Protein AF-A0A7V9P5Z1-F1 (afdb_monomer_lite)

Structure (mmCIF, N/CA/C/O backbone):
data_AF-A0A7V9P5Z1-F1
#
_entry.id   AF-A0A7V9P5Z1-F1
#
loop_
_atom_site.group_PDB
_atom_site.id
_atom_site.type_symbol
_atom_site.label_atom_id
_atom_site.label_alt_id
_atom_site.label_comp_id
_atom_site.label_asym_id
_atom_site.label_entity_id
_atom_site.label_seq_id
_atom_site.pdbx_PDB_ins_code
_atom_site.Cartn_x
_atom_site.Cartn_y
_atom_site.Cartn_z
_atom_site.occupancy
_atom_site.B_iso_or_equiv
_atom_site.auth_seq_id
_atom_site.auth_comp_id
_atom_site.auth_asym_id
_atom_site.auth_atom_id
_atom_site.pdbx_PDB_model_num
ATOM 1 N N . MET A 1 1 ? 26.986 39.411 -61.773 1.00 37.88 1 MET A N 1
ATOM 2 C CA . MET A 1 1 ? 27.594 38.197 -61.187 1.00 37.88 1 MET A CA 1
ATOM 3 C C . MET A 1 1 ? 26.803 37.810 -59.949 1.00 37.88 1 MET A C 1
ATOM 5 O O . MET A 1 1 ? 26.410 38.698 -59.205 1.00 37.88 1 MET A O 1
ATOM 9 N N . ALA A 1 2 ? 26.497 36.523 -59.813 1.00 35.91 2 ALA A N 1
ATOM 10 C CA . ALA A 1 2 ? 25.576 35.934 -58.844 1.00 35.91 2 ALA A CA 1
ATOM 11 C C . ALA A 1 2 ? 26.303 34.969 -57.884 1.00 35.91 2 ALA A C 1
ATOM 13 O O . ALA A 1 2 ? 27.360 34.455 -58.239 1.00 35.91 2 ALA A O 1
ATOM 14 N N . GLY A 1 3 ? 25.659 34.671 -56.743 1.00 31.36 3 GLY A N 1
ATOM 15 C CA . GLY A 1 3 ? 25.957 33.565 -55.808 1.00 31.36 3 GLY A CA 1
ATOM 16 C C . GLY A 1 3 ? 26.736 34.002 -54.555 1.00 31.36 3 GLY A C 1
ATOM 17 O O . GLY A 1 3 ? 27.699 34.738 -54.682 1.00 31.36 3 GLY A O 1
ATOM 18 N N . GLY A 1 4 ? 26.416 33.644 -53.304 1.00 30.56 4 GLY A N 1
ATOM 19 C CA . GLY A 1 4 ? 25.442 32.710 -52.726 1.00 30.56 4 GLY A CA 1
ATOM 20 C C . GLY A 1 4 ? 26.104 31.804 -51.663 1.00 30.56 4 GLY A C 1
ATOM 21 O O . GLY A 1 4 ? 27.106 31.178 -51.986 1.00 30.56 4 GLY A O 1
ATOM 22 N N . ARG A 1 5 ? 25.458 31.661 -50.479 1.00 34.19 5 ARG A N 1
ATOM 23 C CA . ARG A 1 5 ? 25.677 30.686 -49.356 1.00 34.19 5 ARG A CA 1
ATOM 24 C C . ARG A 1 5 ? 26.821 30.998 -48.365 1.00 34.19 5 ARG A C 1
ATOM 26 O O . ARG A 1 5 ? 27.819 31.567 -48.765 1.00 34.19 5 ARG A O 1
ATOM 33 N N . SER A 1 6 ? 26.814 30.613 -47.080 1.00 31.84 6 SER A N 1
ATOM 34 C CA . SER A 1 6 ? 25.836 30.033 -46.128 1.00 31.84 6 SER A CA 1
ATOM 35 C C . SER A 1 6 ? 26.524 29.892 -44.754 1.00 31.84 6 SER A C 1
ATOM 37 O O . SER A 1 6 ? 27.667 29.460 -44.746 1.00 31.84 6 SER A O 1
ATOM 39 N N . GLY A 1 7 ? 25.779 30.096 -43.650 1.00 29.33 7 GLY A N 1
ATOM 40 C CA . GLY A 1 7 ? 25.924 29.421 -42.334 1.00 29.33 7 GLY A CA 1
ATOM 41 C C . GLY A 1 7 ? 27.205 29.697 -41.524 1.00 29.33 7 GLY A C 1
ATOM 42 O O . GLY A 1 7 ? 28.228 30.065 -42.066 1.00 29.33 7 GLY A O 1
ATOM 43 N N . ASP A 1 8 ? 27.264 29.547 -40.207 1.00 32.38 8 ASP A N 1
ATOM 44 C CA . ASP A 1 8 ? 26.350 28.938 -39.250 1.00 32.38 8 ASP A CA 1
ATOM 45 C C . ASP A 1 8 ? 26.660 29.506 -37.850 1.00 32.38 8 ASP A C 1
ATOM 47 O O . ASP A 1 8 ? 27.803 29.829 -37.520 1.00 32.38 8 ASP A O 1
ATOM 51 N N . ALA A 1 9 ? 25.616 29.659 -37.042 1.00 34.47 9 ALA A N 1
ATOM 52 C CA . ALA A 1 9 ? 25.661 30.196 -35.695 1.00 34.47 9 ALA A CA 1
ATOM 53 C C . ALA A 1 9 ? 25.971 29.069 -34.700 1.00 34.47 9 ALA A C 1
ATOM 55 O O . ALA A 1 9 ? 25.136 28.202 -34.444 1.00 34.47 9 ALA A O 1
ATOM 56 N N . GLY A 1 10 ? 27.145 29.118 -34.069 1.00 30.31 10 GLY A N 1
ATOM 57 C CA . GLY A 1 10 ? 27.497 28.234 -32.959 1.00 30.31 10 GLY A CA 1
ATOM 58 C C . GLY A 1 10 ? 26.650 28.520 -31.717 1.00 30.31 10 GLY A C 1
ATOM 59 O O . GLY A 1 10 ? 27.021 29.333 -30.873 1.00 30.31 10 GLY A O 1
ATOM 60 N N . ARG A 1 11 ? 25.494 27.855 -31.601 1.00 35.84 11 ARG A N 1
ATOM 61 C CA . ARG A 1 11 ? 24.672 27.825 -30.384 1.00 35.84 11 ARG A CA 1
ATOM 62 C C . ARG A 1 11 ? 25.374 27.018 -29.294 1.00 35.84 11 ARG A C 1
ATOM 64 O O . ARG A 1 11 ? 25.619 25.824 -29.443 1.00 35.84 11 ARG A O 1
ATOM 71 N N . SER A 1 12 ? 25.594 27.663 -28.155 1.00 38.56 12 SER A N 1
ATOM 72 C CA . SER A 1 12 ? 25.994 27.052 -26.890 1.00 38.56 12 SER A CA 1
ATOM 73 C C . SER A 1 12 ? 24.951 26.016 -26.450 1.00 38.56 12 SER A C 1
ATOM 75 O O . SER A 1 12 ? 23.856 26.361 -26.000 1.00 38.56 12 SER A O 1
ATOM 77 N N . GLY A 1 13 ? 25.277 24.731 -26.595 1.00 29.78 13 GLY A N 1
ATOM 78 C CA . GLY A 1 13 ? 24.458 23.610 -26.137 1.00 29.78 13 GLY A CA 1
ATOM 79 C C . GLY A 1 13 ? 24.451 23.501 -24.613 1.00 29.78 13 GLY A C 1
ATOM 80 O O . GLY A 1 13 ? 25.183 22.705 -24.032 1.00 29.78 13 GLY A O 1
ATOM 81 N N . GLY A 1 14 ? 23.618 24.302 -23.947 1.00 35.69 14 GLY A N 1
ATOM 82 C CA . GLY A 1 14 ? 23.309 24.124 -22.533 1.00 35.69 14 GLY A CA 1
ATOM 83 C C . GLY A 1 14 ? 22.523 22.829 -22.327 1.00 35.69 14 GLY A C 1
ATOM 84 O O . GLY A 1 14 ? 21.364 22.731 -22.729 1.00 35.69 14 GLY A O 1
ATOM 85 N N . ILE A 1 15 ? 23.139 21.831 -21.688 1.00 42.84 15 ILE A N 1
ATOM 86 C CA . ILE A 1 15 ? 22.451 20.609 -21.257 1.00 42.84 15 ILE A CA 1
ATOM 87 C C . ILE A 1 15 ? 21.380 21.007 -20.237 1.00 42.84 15 ILE A C 1
ATOM 89 O O . ILE A 1 15 ? 21.654 21.271 -19.064 1.00 42.84 15 ILE A O 1
ATOM 93 N N . ARG A 1 16 ? 20.130 21.051 -20.692 1.00 33.97 16 ARG A N 1
ATOM 94 C CA . ARG A 1 16 ? 18.956 21.217 -19.842 1.00 33.97 16 ARG A CA 1
ATOM 95 C C . ARG A 1 16 ? 18.840 19.953 -18.988 1.00 33.97 16 ARG A C 1
ATOM 97 O O . ARG A 1 16 ? 18.571 18.881 -19.515 1.00 33.97 16 ARG A O 1
ATOM 104 N N . ARG A 1 17 ? 19.065 20.055 -17.676 1.00 35.72 17 ARG A N 1
ATOM 105 C CA . ARG A 1 17 ? 18.760 18.978 -16.722 1.00 35.72 17 ARG A CA 1
ATOM 106 C C . ARG A 1 17 ? 17.329 19.155 -16.202 1.00 35.72 17 ARG A C 1
ATOM 108 O O . ARG A 1 17 ? 17.143 19.966 -15.296 1.00 35.72 17 ARG A O 1
ATOM 115 N N . PRO A 1 18 ? 16.312 18.419 -16.686 1.00 36.12 18 PRO A N 1
ATOM 116 C CA . PRO A 1 18 ? 15.043 18.338 -15.988 1.00 36.12 18 PRO A CA 1
ATOM 117 C C . PRO A 1 18 ? 15.176 17.243 -14.927 1.00 36.12 18 PRO A C 1
ATOM 119 O O . PRO A 1 18 ? 14.666 16.141 -15.084 1.00 36.12 18 PRO A O 1
ATOM 122 N N . CYS A 1 19 ? 15.913 17.515 -13.853 1.00 27.62 19 CYS A N 1
ATOM 123 C CA . CYS A 1 19 ? 15.779 16.706 -12.649 1.00 27.62 19 CYS A CA 1
ATOM 124 C C . CYS A 1 19 ? 15.299 17.638 -11.538 1.00 27.62 19 CYS A C 1
ATOM 126 O O . CYS A 1 19 ? 16.046 18.545 -11.155 1.00 27.62 19 CYS A O 1
ATOM 128 N N . PRO A 1 20 ? 14.051 17.490 -11.058 1.00 36.56 20 PRO A N 1
ATOM 129 C CA . PRO A 1 20 ? 13.574 18.255 -9.920 1.00 36.56 20 PRO A CA 1
ATOM 130 C C . PRO A 1 20 ? 14.549 18.065 -8.757 1.00 36.56 20 PRO A C 1
ATOM 132 O O . PRO A 1 20 ? 14.904 16.934 -8.419 1.00 36.56 20 PRO A O 1
ATOM 135 N N . ARG A 1 21 ? 14.988 19.167 -8.138 1.00 41.06 21 ARG A N 1
ATOM 136 C CA . ARG A 1 21 ? 15.727 19.107 -6.870 1.00 41.06 21 ARG A CA 1
ATOM 137 C C . ARG A 1 21 ? 14.921 18.234 -5.897 1.00 41.06 21 ARG A C 1
ATOM 139 O O . ARG A 1 21 ? 13.738 18.524 -5.696 1.00 41.06 21 AR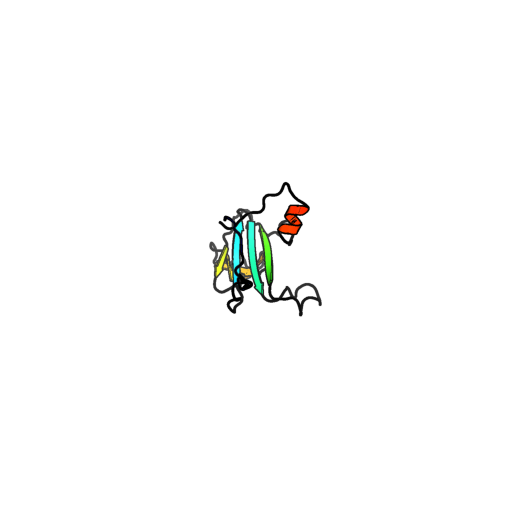G A O 1
ATOM 146 N N . PRO A 1 22 ? 15.504 17.190 -5.280 1.00 42.84 22 PRO A N 1
ATOM 147 C CA . PRO A 1 22 ? 14.783 16.406 -4.295 1.00 42.84 22 PRO A CA 1
ATOM 148 C C . PRO A 1 22 ? 14.563 17.298 -3.076 1.00 42.84 22 PRO A C 1
ATOM 150 O O . PRO A 1 22 ? 15.485 17.576 -2.313 1.00 42.84 22 PRO A O 1
ATOM 153 N N . ALA A 1 23 ? 13.340 17.792 -2.920 1.00 51.00 23 ALA A N 1
ATOM 154 C CA . ALA A 1 23 ? 12.952 18.521 -1.729 1.00 51.00 23 ALA A CA 1
ATOM 155 C C . ALA A 1 23 ? 13.097 17.586 -0.518 1.00 51.00 23 ALA A C 1
ATOM 157 O O . ALA A 1 23 ? 12.526 16.491 -0.487 1.00 51.00 23 ALA A O 1
ATOM 158 N N . ALA A 1 24 ? 13.935 18.010 0.428 1.00 48.50 24 ALA A N 1
ATOM 159 C CA . ALA A 1 24 ? 14.352 17.236 1.584 1.00 48.50 24 ALA A CA 1
ATOM 160 C C . ALA A 1 24 ? 13.139 16.783 2.412 1.00 48.50 24 ALA A C 1
ATOM 162 O O . ALA A 1 24 ? 12.303 17.594 2.796 1.00 48.50 24 ALA A O 1
ATOM 163 N N . GLY A 1 25 ? 13.038 15.475 2.659 1.00 59.31 25 GLY A N 1
ATOM 164 C CA . GLY A 1 25 ? 12.008 14.873 3.507 1.00 59.31 25 GLY A CA 1
ATOM 165 C C . GLY A 1 25 ? 11.590 13.477 3.045 1.00 59.31 25 GLY A C 1
ATOM 166 O O . GLY A 1 25 ? 11.651 13.158 1.855 1.00 59.31 25 GLY A O 1
ATOM 167 N N . ARG A 1 26 ? 11.168 12.631 3.994 1.00 56.88 26 ARG A N 1
ATOM 168 C CA . ARG A 1 26 ? 10.500 11.353 3.710 1.00 56.88 26 ARG A CA 1
ATOM 169 C C . ARG A 1 26 ? 9.155 11.657 3.047 1.00 56.88 26 ARG A C 1
ATOM 171 O O . ARG A 1 26 ? 8.352 12.395 3.610 1.00 56.88 26 ARG A O 1
ATOM 178 N N . ARG A 1 27 ? 8.926 11.121 1.846 1.00 66.19 27 ARG A N 1
ATOM 179 C CA . ARG A 1 27 ? 7.676 11.315 1.096 1.00 66.19 27 ARG A CA 1
ATOM 180 C C . ARG A 1 27 ? 6.992 9.973 0.945 1.00 66.19 27 ARG A C 1
ATOM 182 O O . ARG A 1 27 ? 7.470 9.126 0.194 1.00 66.19 27 ARG A O 1
ATOM 189 N N . ASP A 1 28 ? 5.896 9.793 1.664 1.00 68.94 28 ASP A N 1
ATOM 190 C CA . ASP A 1 28 ? 5.016 8.650 1.474 1.00 68.94 28 ASP A CA 1
ATOM 191 C C . ASP A 1 28 ? 3.804 9.080 0.637 1.00 68.94 28 ASP A C 1
ATOM 193 O O . ASP A 1 28 ? 3.348 10.221 0.733 1.00 68.94 28 ASP A O 1
ATOM 197 N N . ARG A 1 29 ? 3.294 8.189 -0.213 1.00 76.56 29 ARG A N 1
ATOM 198 C CA . ARG A 1 29 ? 2.076 8.421 -1.001 1.00 76.56 29 ARG A CA 1
ATOM 199 C C . ARG A 1 29 ? 1.309 7.116 -1.148 1.00 76.56 29 ARG A C 1
ATOM 201 O O . ARG A 1 29 ? 1.900 6.094 -1.476 1.00 76.56 29 ARG A O 1
ATOM 208 N N . ALA A 1 30 ? -0.001 7.152 -0.941 1.00 67.44 30 ALA A N 1
ATOM 209 C CA . ALA A 1 30 ? -0.895 6.077 -1.352 1.00 67.44 30 ALA A CA 1
ATOM 210 C C . ALA A 1 30 ? -1.464 6.388 -2.747 1.00 67.44 30 ALA A C 1
ATOM 212 O O . ALA A 1 30 ? -2.028 7.466 -2.948 1.00 67.44 30 ALA A O 1
ATOM 213 N N . ALA A 1 31 ? -1.330 5.462 -3.698 1.00 77.69 31 ALA A N 1
ATOM 214 C CA . ALA A 1 31 ? -2.054 5.500 -4.969 1.00 77.69 31 ALA A CA 1
ATOM 215 C C . ALA A 1 31 ? -3.174 4.458 -4.945 1.00 77.69 31 ALA A C 1
ATOM 217 O O . ALA A 1 31 ? -2.990 3.339 -4.461 1.00 77.69 31 ALA A O 1
ATOM 218 N N . ARG A 1 32 ? -4.350 4.832 -5.445 1.00 74.62 32 ARG A N 1
ATOM 219 C CA . ARG A 1 32 ? -5.528 3.962 -5.468 1.00 74.62 32 ARG A CA 1
ATOM 220 C C . ARG A 1 32 ? -5.667 3.354 -6.856 1.00 74.62 32 ARG A C 1
ATOM 222 O O . ARG A 1 32 ? -5.740 4.093 -7.830 1.00 74.62 32 ARG A O 1
ATOM 229 N N . LEU A 1 33 ? -5.743 2.029 -6.918 1.00 72.50 33 LEU A N 1
ATOM 230 C CA . LEU A 1 33 ? -5.971 1.258 -8.142 1.00 72.50 33 LEU A CA 1
ATOM 231 C C . LEU A 1 33 ? -7.065 0.223 -7.857 1.00 72.50 33 LEU A C 1
ATOM 233 O O . LEU A 1 33 ? -6.747 -0.951 -7.722 1.00 72.50 33 LEU A O 1
ATOM 237 N N . PRO A 1 34 ? -8.332 0.628 -7.649 1.00 71.06 34 PRO A N 1
ATOM 238 C CA . PRO A 1 34 ? -9.354 -0.236 -7.057 1.00 71.06 34 PRO A CA 1
ATOM 239 C C . PRO A 1 34 ? -9.442 -1.612 -7.751 1.00 71.06 34 PRO A C 1
ATOM 241 O O . PRO A 1 34 ? -9.591 -1.642 -8.967 1.00 71.06 34 PRO A O 1
ATOM 244 N N . PRO A 1 35 ? -9.410 -2.747 -7.017 1.00 84.06 35 PRO A N 1
ATOM 245 C CA . PRO A 1 35 ? -9.423 -2.916 -5.556 1.00 84.06 35 PRO A CA 1
ATOM 246 C C . PRO A 1 35 ? -8.046 -2.943 -4.867 1.00 84.06 35 PRO A C 1
ATOM 248 O O . PRO A 1 35 ? -7.943 -3.416 -3.741 1.00 84.06 35 PRO A O 1
ATOM 251 N N . LEU A 1 36 ? -7.001 -2.441 -5.509 1.00 90.38 36 LEU A N 1
ATOM 252 C CA . LEU A 1 36 ? -5.634 -2.385 -5.003 1.00 90.38 36 LEU A CA 1
ATOM 253 C C . LEU A 1 36 ? -5.283 -1.020 -4.398 1.00 90.38 36 LEU A C 1
ATOM 255 O O . LEU A 1 36 ? -5.859 0.025 -4.732 1.00 90.38 36 LEU A O 1
ATOM 259 N N . VAL A 1 37 ? -4.274 -1.034 -3.533 1.00 92.25 37 VAL A N 1
ATOM 260 C CA . VAL A 1 37 ? -3.599 0.158 -3.023 1.00 92.25 37 VAL A CA 1
ATOM 261 C C . VAL A 1 37 ? -2.090 0.004 -3.178 1.00 92.25 37 VAL A C 1
ATOM 263 O O . VAL A 1 37 ? -1.519 -1.013 -2.793 1.00 92.25 37 VAL A O 1
ATOM 266 N N . GLY A 1 38 ? -1.446 1.019 -3.750 1.00 91.25 38 GLY A N 1
ATOM 267 C CA . GLY A 1 38 ? 0.006 1.126 -3.824 1.00 91.25 38 GLY A CA 1
ATOM 268 C C . GLY A 1 38 ? 0.531 2.063 -2.742 1.00 91.25 38 GLY A C 1
ATOM 269 O O . GLY A 1 38 ? 0.093 3.211 -2.659 1.00 91.25 38 GLY A O 1
ATOM 270 N N . PHE A 1 39 ? 1.472 1.601 -1.929 1.00 90.19 39 PHE A N 1
ATOM 271 C CA . PHE A 1 39 ? 2.217 2.406 -0.970 1.00 90.19 39 PHE A CA 1
ATOM 272 C C . PHE A 1 39 ? 3.575 2.756 -1.555 1.00 90.19 39 PHE A C 1
ATOM 274 O O . PHE A 1 39 ? 4.391 1.883 -1.828 1.00 90.19 39 PHE A O 1
ATOM 281 N N . PHE A 1 40 ? 3.819 4.048 -1.733 1.00 87.38 40 PHE A N 1
ATOM 282 C CA . PHE A 1 40 ? 5.063 4.589 -2.256 1.00 87.38 40 PHE A CA 1
ATOM 283 C C . PHE A 1 40 ? 5.810 5.274 -1.128 1.00 87.38 40 PHE A C 1
ATOM 285 O O . PHE A 1 40 ? 5.216 6.053 -0.383 1.00 87.38 40 PHE A O 1
ATOM 292 N N . ARG A 1 41 ? 7.110 5.010 -1.021 1.00 82.69 41 ARG A N 1
ATOM 293 C CA . ARG A 1 41 ? 8.005 5.640 -0.051 1.00 82.69 41 ARG A CA 1
ATOM 294 C C . ARG A 1 41 ? 9.271 6.100 -0.753 1.00 82.69 41 ARG A C 1
ATOM 296 O O . ARG A 1 41 ? 9.973 5.289 -1.348 1.00 82.69 41 ARG A O 1
ATOM 303 N N . PHE A 1 42 ? 9.585 7.383 -0.643 1.00 77.31 42 PHE A N 1
ATOM 304 C CA . PHE A 1 42 ? 10.872 7.934 -1.058 1.00 77.31 42 PHE A CA 1
ATOM 305 C C . PHE A 1 42 ? 11.849 7.946 0.125 1.00 77.31 42 PHE A C 1
ATOM 307 O O . PHE A 1 42 ? 11.544 8.527 1.172 1.00 77.31 42 PHE A O 1
ATOM 314 N N . GLY A 1 43 ? 13.019 7.314 -0.021 1.00 70.50 43 GLY A N 1
ATOM 315 C CA . GLY A 1 43 ? 14.002 7.210 1.065 1.00 70.50 43 GLY A CA 1
ATOM 316 C C . GLY A 1 43 ? 15.192 6.291 0.765 1.00 70.50 43 GLY A C 1
ATOM 317 O O . GLY A 1 43 ? 15.462 5.972 -0.391 1.00 70.50 43 GLY A O 1
ATOM 318 N N . LYS A 1 44 ? 15.932 5.890 1.810 1.00 51.47 44 LYS A N 1
ATOM 319 C CA . LYS A 1 44 ? 16.999 4.874 1.718 1.00 51.47 44 LYS A CA 1
ATOM 320 C C . LYS A 1 44 ? 16.353 3.506 1.448 1.00 51.47 44 LYS A C 1
ATOM 322 O O . LYS A 1 44 ? 15.326 3.194 2.052 1.00 51.47 44 LYS A O 1
ATOM 327 N N . ALA A 1 45 ? 16.920 2.738 0.518 1.00 46.88 45 ALA A N 1
ATOM 328 C CA . ALA A 1 45 ? 16.430 1.411 0.149 1.00 46.88 45 ALA A CA 1
ATOM 329 C C . ALA A 1 45 ? 16.341 0.473 1.373 1.00 46.88 45 ALA A C 1
ATOM 331 O O . ALA A 1 45 ? 17.067 0.637 2.350 1.00 46.88 45 ALA A O 1
ATOM 332 N N . GLN A 1 46 ? 15.387 -0.457 1.320 1.00 48.38 46 GLN A N 1
ATOM 333 C CA . GLN A 1 46 ? 14.882 -1.289 2.421 1.00 48.38 46 GLN A CA 1
ATOM 334 C C . GLN A 1 46 ? 15.988 -1.986 3.240 1.00 48.38 46 GLN A C 1
ATOM 336 O O . GLN A 1 46 ? 16.860 -2.630 2.669 1.00 48.38 46 GLN A O 1
ATOM 341 N N . ALA A 1 47 ? 15.888 -1.938 4.573 1.00 37.16 47 ALA A N 1
ATOM 342 C CA . ALA A 1 47 ? 16.771 -2.640 5.514 1.00 37.16 47 ALA A CA 1
ATOM 343 C C . ALA A 1 47 ? 16.259 -4.046 5.908 1.00 37.16 47 ALA A C 1
ATOM 345 O O . ALA A 1 47 ? 16.599 -4.547 6.971 1.00 37.16 47 ALA A O 1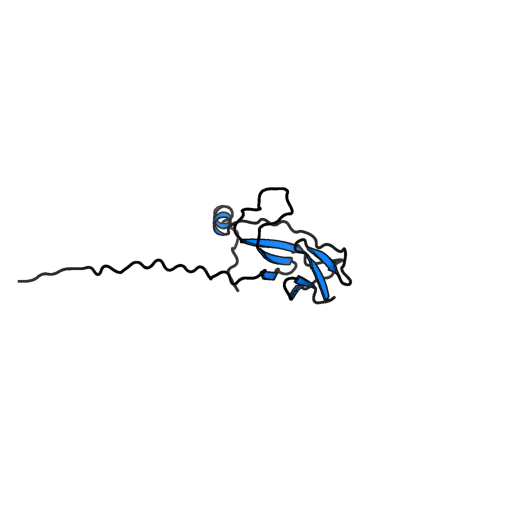
ATOM 346 N N . GLU A 1 48 ? 15.406 -4.680 5.092 1.00 44.69 48 GLU A N 1
ATOM 347 C CA . GLU A 1 48 ? 14.641 -5.878 5.514 1.00 44.69 48 GLU A CA 1
ATOM 348 C C . GLU A 1 48 ? 14.991 -7.155 4.738 1.00 44.69 48 GLU A C 1
ATOM 350 O O . GLU A 1 48 ? 14.407 -8.212 4.958 1.00 44.69 48 GLU A O 1
ATOM 355 N N . ARG A 1 49 ? 16.000 -7.088 3.867 1.00 38.22 49 ARG A N 1
ATOM 356 C CA . ARG A 1 49 ? 16.804 -8.249 3.475 1.00 38.22 49 ARG A CA 1
ATOM 357 C C . ARG A 1 49 ? 18.237 -7.919 3.860 1.00 38.22 49 ARG A C 1
ATOM 359 O O . ARG A 1 49 ? 18.718 -6.851 3.491 1.00 38.22 49 ARG A O 1
ATOM 366 N N . GLY A 1 50 ? 18.838 -8.789 4.669 1.00 37.97 50 GLY A N 1
ATOM 367 C CA . GLY A 1 50 ? 20.161 -8.603 5.255 1.00 37.97 50 GLY A CA 1
ATOM 368 C C . GLY A 1 50 ? 21.174 -8.046 4.258 1.00 37.97 50 GLY A C 1
ATOM 369 O O . GLY A 1 50 ? 21.252 -8.501 3.121 1.00 37.97 50 GLY A O 1
ATOM 370 N N . GLU A 1 51 ? 21.878 -7.013 4.720 1.00 36.06 51 GLU A N 1
ATOM 371 C CA . GLU A 1 51 ? 23.202 -6.587 4.268 1.00 36.06 51 GLU A CA 1
ATOM 372 C C . GLU A 1 51 ? 23.455 -6.581 2.753 1.00 36.06 51 GLU A C 1
ATOM 374 O O . GLU A 1 51 ? 24.195 -7.415 2.257 1.00 36.06 51 GLU A O 1
ATOM 379 N N . LEU A 1 52 ? 22.919 -5.599 2.009 1.00 40.03 52 LEU A N 1
ATOM 380 C CA . LEU A 1 52 ? 23.590 -5.109 0.778 1.00 40.03 52 LEU A CA 1
ATOM 381 C C . LEU A 1 52 ? 23.083 -3.771 0.201 1.00 40.03 52 LEU A C 1
ATOM 383 O O . LEU A 1 52 ? 23.411 -3.425 -0.929 1.00 40.03 52 LEU A O 1
ATOM 387 N N . LEU A 1 53 ? 22.305 -2.971 0.941 1.00 42.28 53 LEU A N 1
ATOM 388 C CA . LEU A 1 53 ? 21.695 -1.741 0.394 1.00 42.28 53 LEU A CA 1
ATOM 389 C C . LEU A 1 53 ? 22.040 -0.448 1.147 1.00 42.28 53 LEU A C 1
ATOM 391 O O . LEU A 1 53 ? 21.473 0.606 0.851 1.00 42.28 53 LEU A O 1
ATOM 395 N N . ALA A 1 54 ? 23.000 -0.470 2.077 1.00 45.69 54 ALA A N 1
ATOM 396 C CA . ALA A 1 54 ? 23.404 0.735 2.812 1.00 45.69 54 ALA A CA 1
ATOM 397 C C . ALA A 1 54 ? 23.906 1.874 1.887 1.00 45.69 54 ALA A C 1
ATOM 399 O O . ALA A 1 54 ? 23.749 3.055 2.230 1.00 45.69 54 ALA A O 1
ATOM 400 N N . SER A 1 55 ? 24.424 1.529 0.700 1.00 50.94 55 SER A N 1
ATOM 401 C CA . SER A 1 55 ? 24.948 2.444 -0.326 1.00 50.94 55 SER A CA 1
ATOM 402 C C . SER A 1 55 ? 23.969 2.780 -1.460 1.00 50.94 55 SER A C 1
ATOM 404 O O . SER A 1 55 ? 24.311 3.585 -2.326 1.00 50.94 55 SER A O 1
ATOM 406 N N . ALA A 1 56 ? 22.757 2.211 -1.478 1.00 46.59 56 ALA A N 1
ATOM 407 C CA . ALA A 1 56 ? 21.826 2.463 -2.572 1.00 46.59 56 ALA A CA 1
ATOM 408 C C . ALA A 1 56 ? 21.401 3.945 -2.604 1.00 46.59 56 ALA A C 1
ATOM 410 O O . ALA A 1 56 ? 21.044 4.506 -1.555 1.00 46.59 56 ALA A O 1
ATOM 411 N N . PRO A 1 57 ? 21.423 4.598 -3.783 1.00 55.41 57 PRO A N 1
ATOM 412 C CA . PRO A 1 57 ? 20.963 5.971 -3.914 1.00 55.41 57 PRO A CA 1
ATOM 413 C C . PRO A 1 57 ? 19.509 6.089 -3.446 1.00 55.41 57 PRO A C 1
ATOM 415 O O . PRO A 1 57 ? 18.721 5.147 -3.544 1.00 55.41 57 PRO A O 1
ATOM 418 N N . LYS A 1 58 ? 19.148 7.263 -2.914 1.00 65.12 58 LYS A N 1
ATOM 419 C CA . LYS A 1 58 ? 17.761 7.546 -2.522 1.00 65.12 58 LYS A CA 1
ATOM 420 C C . LYS A 1 58 ? 16.851 7.289 -3.721 1.00 65.12 58 LYS A C 1
ATOM 422 O O . LYS A 1 58 ? 17.088 7.829 -4.800 1.00 65.12 58 LYS A O 1
ATOM 427 N N . GLY A 1 59 ? 15.812 6.494 -3.512 1.00 69.44 59 GLY A N 1
ATOM 428 C CA . GLY A 1 59 ? 14.907 6.072 -4.570 1.00 69.44 59 GLY A CA 1
ATOM 429 C C . GLY A 1 59 ? 13.482 5.916 -4.066 1.00 69.44 59 GLY A C 1
ATOM 430 O O . GLY A 1 59 ? 13.205 6.005 -2.866 1.00 69.44 59 GLY A O 1
ATOM 431 N N . TRP A 1 60 ? 12.571 5.694 -5.006 1.00 78.56 60 TRP A N 1
ATOM 432 C CA . TRP A 1 60 ? 11.207 5.292 -4.698 1.00 78.56 60 TRP A CA 1
ATOM 433 C C . TRP A 1 60 ? 11.162 3.785 -4.467 1.00 78.56 60 TRP A C 1
ATOM 435 O O . TRP A 1 60 ? 11.672 3.007 -5.266 1.00 78.56 60 TRP A O 1
ATOM 445 N N . SER A 1 61 ? 10.541 3.375 -3.368 1.00 82.44 61 SER A N 1
ATOM 446 C CA . SER A 1 61 ? 10.069 2.009 -3.155 1.00 82.44 61 SER A CA 1
ATOM 447 C C . SER A 1 61 ? 8.553 1.994 -3.292 1.00 82.44 61 SER A C 1
ATOM 449 O O . SER A 1 61 ? 7.898 2.933 -2.833 1.00 82.44 61 SER A O 1
ATOM 451 N N . ALA A 1 62 ? 8.003 0.928 -3.867 1.00 87.12 62 ALA A N 1
ATOM 452 C CA . ALA A 1 62 ? 6.566 0.707 -3.947 1.00 87.12 62 ALA A CA 1
ATOM 453 C C . ALA A 1 62 ? 6.209 -0.697 -3.442 1.00 87.12 62 ALA A C 1
ATOM 455 O O . ALA A 1 62 ? 6.942 -1.647 -3.706 1.00 87.12 62 ALA A O 1
ATOM 456 N N . THR A 1 63 ? 5.092 -0.817 -2.728 1.00 89.81 63 THR A N 1
ATOM 457 C CA . THR A 1 63 ? 4.429 -2.093 -2.431 1.00 89.81 63 THR A CA 1
ATOM 458 C C . THR A 1 63 ? 2.955 -1.987 -2.798 1.00 89.81 63 THR A C 1
ATOM 460 O O . THR A 1 63 ? 2.333 -0.948 -2.583 1.00 89.81 63 THR A O 1
ATOM 463 N N . VAL A 1 64 ? 2.390 -3.042 -3.374 1.00 91.12 64 VAL A N 1
ATOM 464 C CA . VAL A 1 64 ? 0.989 -3.099 -3.806 1.00 91.12 64 VAL A CA 1
ATOM 465 C C . VAL A 1 64 ? 0.255 -4.185 -3.031 1.00 91.12 64 VAL A C 1
ATOM 467 O O . VAL A 1 64 ? 0.745 -5.306 -2.891 1.00 91.12 64 VAL A O 1
ATOM 470 N N . TRP A 1 65 ? -0.929 -3.842 -2.535 1.00 93.69 65 TRP A N 1
ATOM 471 C CA . TRP A 1 65 ? -1.748 -4.702 -1.687 1.00 93.69 65 TRP A CA 1
ATOM 472 C C . TRP A 1 65 ? -3.188 -4.744 -2.185 1.00 93.69 65 TRP A C 1
ATOM 474 O O . TRP A 1 65 ? -3.694 -3.760 -2.735 1.00 93.69 65 TRP A O 1
ATOM 484 N N . SER A 1 66 ? -3.876 -5.851 -1.919 1.00 94.31 66 SER A N 1
ATOM 485 C CA . SER A 1 66 ? -5.337 -5.886 -1.951 1.00 94.31 66 SER A CA 1
ATOM 486 C C . SER A 1 66 ? -5.867 -4.948 -0.865 1.00 94.31 66 SER A C 1
ATOM 488 O O . SER A 1 66 ? -5.595 -5.136 0.321 1.00 94.31 66 SER A O 1
ATOM 490 N N . ALA A 1 67 ? -6.631 -3.921 -1.244 1.00 93.88 67 ALA A N 1
ATOM 491 C CA . ALA A 1 67 ? -7.245 -2.981 -0.304 1.00 93.88 67 ALA A CA 1
ATOM 492 C C . ALA A 1 67 ? -8.539 -3.565 0.290 1.00 93.88 67 ALA A C 1
ATOM 494 O O . ALA A 1 67 ? -9.580 -2.902 0.323 1.00 93.88 67 ALA A O 1
ATOM 495 N N . ARG A 1 68 ? -8.491 -4.833 0.711 1.00 94.56 68 ARG A N 1
ATOM 496 C CA . ARG A 1 68 ? -9.603 -5.567 1.313 1.00 94.56 68 ARG A CA 1
ATOM 497 C C . ARG A 1 68 ? -9.149 -6.289 2.576 1.00 94.56 68 ARG A C 1
ATOM 499 O O . ARG A 1 68 ? -8.077 -6.882 2.597 1.00 94.56 68 ARG A O 1
ATOM 506 N N . LEU A 1 69 ? -9.997 -6.260 3.598 1.00 92.56 69 LEU A N 1
ATOM 507 C CA . LEU A 1 69 ? -9.906 -7.112 4.784 1.00 92.56 69 LEU A CA 1
ATOM 508 C C . LEU A 1 69 ? -11.303 -7.631 5.100 1.00 92.56 69 LEU A C 1
ATOM 510 O O . LEU A 1 69 ? -12.247 -6.846 5.113 1.00 92.56 69 LEU A O 1
ATOM 514 N N . ASP A 1 70 ? -11.431 -8.939 5.324 1.00 88.62 70 ASP A N 1
ATOM 515 C CA . ASP A 1 70 ? -12.698 -9.603 5.671 1.00 88.62 70 ASP A CA 1
ATOM 516 C C . ASP A 1 70 ? -13.856 -9.227 4.726 1.00 88.62 70 ASP A C 1
ATOM 518 O O . ASP A 1 70 ? -14.955 -8.882 5.147 1.00 88.62 70 ASP A O 1
ATOM 522 N N . GLY A 1 71 ? -13.583 -9.187 3.417 1.00 87.00 71 GLY A N 1
ATOM 523 C CA . GLY A 1 71 ? -14.562 -8.800 2.392 1.00 87.00 71 GLY A CA 1
ATOM 524 C C . GLY A 1 71 ? -14.864 -7.297 2.308 1.00 87.00 71 GLY A C 1
ATOM 525 O O . GLY A 1 71 ? -15.419 -6.838 1.306 1.00 87.00 71 GLY A O 1
ATOM 526 N N . ARG A 1 72 ? -14.439 -6.490 3.286 1.00 90.62 72 ARG A N 1
ATOM 527 C CA . ARG A 1 72 ? -14.626 -5.036 3.287 1.00 90.62 72 ARG A CA 1
ATOM 528 C C . ARG A 1 72 ? -13.529 -4.336 2.497 1.00 90.62 72 ARG A C 1
ATOM 530 O O . ARG A 1 72 ? -12.340 -4.559 2.712 1.00 90.62 72 ARG A O 1
ATOM 537 N N . ARG A 1 73 ? -13.934 -3.419 1.615 1.00 93.25 73 ARG A N 1
ATOM 538 C CA . ARG A 1 73 ? -13.015 -2.508 0.924 1.00 93.25 73 ARG A CA 1
ATOM 539 C C . ARG A 1 73 ? -12.517 -1.428 1.884 1.00 93.25 73 ARG A C 1
ATOM 541 O O . ARG A 1 73 ? -13.308 -0.787 2.574 1.00 93.25 73 ARG A O 1
ATOM 548 N N . LEU A 1 74 ? -11.210 -1.215 1.880 1.00 94.62 74 LEU A N 1
ATOM 549 C CA . LEU A 1 74 ? -10.525 -0.206 2.673 1.00 94.62 74 LEU A CA 1
ATOM 550 C C . LEU A 1 74 ? -10.080 0.958 1.797 1.00 94.62 74 LEU A C 1
ATOM 552 O O . LEU A 1 74 ? -9.801 0.810 0.603 1.00 94.62 74 LEU A O 1
ATOM 556 N N . HIS A 1 75 ? -9.998 2.134 2.406 1.00 94.25 75 HIS A N 1
ATOM 557 C CA . HIS A 1 75 ? -9.637 3.360 1.716 1.00 94.25 75 HIS A CA 1
ATOM 558 C C . HIS A 1 75 ? -8.448 3.998 2.423 1.00 94.25 75 HIS A C 1
ATOM 560 O O . HIS A 1 75 ? -8.516 4.272 3.608 1.00 94.25 75 HIS A O 1
ATOM 566 N N . PHE A 1 76 ? -7.366 4.275 1.695 1.00 94.19 76 PHE A N 1
ATOM 567 C CA . PHE A 1 76 ? -6.137 4.802 2.290 1.00 94.19 76 PHE A CA 1
ATOM 568 C C . PHE A 1 76 ? -5.840 6.236 1.866 1.00 94.19 76 PHE A C 1
ATOM 570 O O . PHE A 1 76 ? -5.976 6.607 0.696 1.00 94.19 76 PHE A O 1
ATOM 577 N N . ARG A 1 77 ? -5.387 7.041 2.820 1.00 93.88 77 ARG A N 1
ATOM 578 C CA . ARG A 1 77 ? -4.754 8.340 2.576 1.00 93.88 77 ARG A CA 1
ATOM 579 C C . ARG A 1 77 ? -3.365 8.354 3.194 1.00 93.88 77 ARG A C 1
ATOM 581 O O . ARG A 1 77 ? -3.071 7.558 4.083 1.00 93.88 77 ARG A O 1
ATOM 588 N N . THR A 1 78 ? -2.531 9.283 2.752 1.00 92.50 78 THR A N 1
ATOM 589 C CA . THR A 1 78 ? -1.292 9.588 3.464 1.00 92.50 78 THR A CA 1
ATOM 590 C C . THR A 1 78 ? -1.507 10.810 4.342 1.00 92.50 78 THR A C 1
ATOM 592 O O . THR A 1 78 ? -1.973 11.837 3.856 1.00 92.50 78 THR A O 1
ATOM 595 N N . ALA A 1 79 ? -1.161 10.698 5.621 1.00 89.62 79 ALA A N 1
ATOM 596 C CA . ALA A 1 79 ? -1.120 11.815 6.560 1.00 89.62 79 ALA A CA 1
ATOM 597 C C . ALA A 1 79 ? 0.188 11.725 7.352 1.00 89.62 79 ALA A C 1
ATOM 599 O O . ALA A 1 79 ? 0.517 10.651 7.848 1.00 89.62 79 ALA A O 1
ATOM 600 N N . GLU A 1 80 ? 0.960 12.815 7.411 1.00 86.69 80 GLU A N 1
ATOM 601 C CA . GLU A 1 80 ? 2.216 12.890 8.186 1.00 86.69 80 GLU A CA 1
ATOM 602 C C . GLU A 1 80 ? 3.219 11.747 7.901 1.00 86.69 80 GLU A C 1
ATOM 604 O O . GLU A 1 80 ? 3.883 11.231 8.797 1.00 86.69 80 GLU A O 1
ATOM 609 N N . GLY A 1 81 ? 3.316 11.285 6.648 1.00 83.69 81 GLY A N 1
ATOM 610 C CA . GLY A 1 81 ? 4.203 10.163 6.296 1.00 83.69 81 GLY A CA 1
ATOM 611 C C . GLY A 1 81 ? 3.738 8.795 6.826 1.00 83.69 81 GLY A C 1
ATOM 612 O O . GLY A 1 81 ? 4.539 7.875 7.027 1.00 83.69 81 GLY A O 1
ATOM 613 N N . ARG A 1 82 ? 2.439 8.648 7.094 1.00 89.25 82 ARG A N 1
ATOM 614 C CA . ARG A 1 82 ? 1.800 7.394 7.508 1.00 89.25 82 ARG A CA 1
ATOM 615 C C . ARG A 1 82 ? 0.687 7.021 6.538 1.00 89.25 82 ARG A C 1
ATOM 617 O O . ARG A 1 82 ? 0.006 7.896 6.001 1.00 89.25 82 ARG A O 1
ATOM 624 N N . PHE A 1 83 ? 0.487 5.723 6.334 1.00 94.50 83 PHE A N 1
ATOM 625 C CA . PHE A 1 83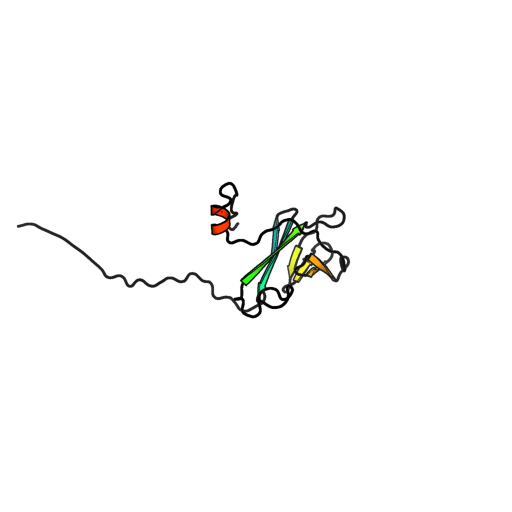 ? -0.646 5.203 5.574 1.00 94.50 83 PHE A CA 1
ATOM 626 C C . PHE A 1 83 ? -1.827 5.041 6.530 1.00 94.50 83 PHE A C 1
ATOM 628 O O . PHE A 1 83 ? -1.746 4.266 7.477 1.00 94.50 83 PHE A O 1
ATOM 635 N N . VAL A 1 84 ? -2.898 5.803 6.320 1.00 96.31 84 VAL A N 1
ATOM 636 C CA . VAL A 1 84 ? -4.051 5.857 7.228 1.00 96.31 84 VAL A CA 1
ATOM 637 C C . VAL A 1 84 ? -5.290 5.354 6.504 1.00 96.31 84 VAL A C 1
ATOM 639 O O . VAL A 1 84 ? -5.645 5.879 5.445 1.00 96.31 84 VAL A O 1
ATOM 642 N N . GLU A 1 85 ? -5.949 4.355 7.080 1.00 96.31 85 GLU A N 1
ATOM 643 C CA . GLU A 1 85 ? -7.245 3.868 6.619 1.00 96.31 85 GLU A CA 1
ATOM 644 C C . GLU A 1 85 ? -8.338 4.869 7.032 1.00 96.31 85 GLU A C 1
ATOM 646 O O . GLU A 1 85 ? -8.430 5.268 8.191 1.00 96.31 85 GLU A O 1
ATOM 651 N N . THR A 1 86 ? -9.134 5.347 6.078 1.00 95.12 86 THR A N 1
ATOM 652 C CA . THR A 1 86 ? -10.037 6.487 6.280 1.00 95.12 86 THR A CA 1
ATOM 653 C C . THR A 1 86 ? -11.322 6.128 7.014 1.00 95.12 86 THR A C 1
ATOM 655 O O . THR A 1 86 ? -11.909 7.015 7.621 1.00 95.12 86 THR A O 1
ATOM 658 N N . GLY A 1 87 ? -11.778 4.875 6.958 1.00 94.44 87 GLY A N 1
ATOM 659 C CA . GLY A 1 87 ? -12.998 4.440 7.642 1.00 94.44 87 GLY A CA 1
ATOM 660 C C . GLY A 1 87 ? -12.831 4.229 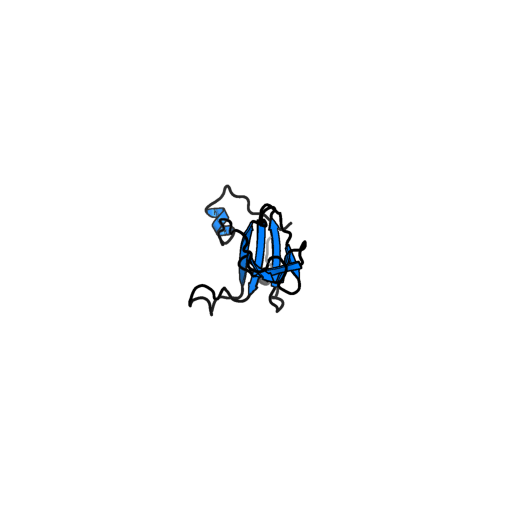9.150 1.00 94.44 87 GLY A C 1
ATOM 661 O O . GLY A 1 87 ? -13.800 4.349 9.889 1.00 94.44 87 GLY A O 1
ATOM 662 N N . THR A 1 88 ? -11.624 3.900 9.605 1.00 94.94 88 THR A N 1
ATOM 663 C CA . THR A 1 88 ? -11.319 3.533 10.998 1.00 94.94 88 THR A CA 1
ATOM 664 C C . THR A 1 88 ? -10.246 4.406 11.637 1.00 94.94 88 THR A C 1
ATOM 666 O O . THR A 1 88 ? -10.075 4.366 12.851 1.00 94.94 88 THR A O 1
ATOM 669 N N . GLY A 1 89 ? -9.480 5.156 10.842 1.00 95.94 89 GLY A N 1
ATOM 670 C CA . GLY A 1 89 ? -8.305 5.889 11.314 1.00 95.94 89 GLY A CA 1
ATOM 671 C C . GLY A 1 89 ? -7.090 5.000 11.603 1.00 95.94 89 GLY A C 1
ATOM 672 O O . GLY A 1 89 ? -6.066 5.508 12.059 1.00 95.94 89 GLY A O 1
ATOM 673 N N . SER A 1 90 ? -7.173 3.692 11.336 1.00 97.06 90 SER A N 1
ATOM 674 C CA . SER A 1 90 ? -6.082 2.751 11.603 1.00 97.06 90 SER A CA 1
ATOM 675 C C . SER A 1 90 ? -4.849 3.061 10.754 1.00 97.06 90 SER A C 1
ATOM 677 O O . SER A 1 90 ? -4.957 3.383 9.567 1.00 97.06 90 SER A O 1
ATOM 679 N N . VAL A 1 91 ? -3.662 2.935 11.348 1.00 96.94 91 VAL A N 1
ATOM 680 C CA . VAL A 1 91 ? -2.388 3.227 10.674 1.00 96.94 91 VAL A CA 1
ATOM 681 C C . VAL A 1 91 ? -1.743 1.940 10.195 1.00 96.94 91 VAL A C 1
ATOM 683 O O . VAL A 1 91 ? -1.667 0.970 10.943 1.00 96.94 91 VAL A O 1
ATOM 686 N N . PHE A 1 92 ? -1.228 1.951 8.970 1.00 96.00 92 PHE A N 1
ATOM 687 C CA . PHE A 1 92 ? -0.541 0.831 8.341 1.00 96.00 92 PHE A CA 1
ATOM 688 C C . PHE A 1 92 ? 0.929 1.162 8.074 1.00 96.00 92 PHE A C 1
ATOM 690 O O . PHE A 1 92 ? 1.291 2.310 7.792 1.00 96.00 92 PHE A O 1
ATOM 697 N N . ASP A 1 93 ? 1.785 0.144 8.164 1.00 93.25 93 ASP A N 1
ATOM 698 C CA . ASP A 1 93 ? 3.172 0.233 7.721 1.00 93.25 93 ASP A CA 1
ATOM 699 C C . ASP A 1 93 ? 3.319 -0.017 6.210 1.00 93.25 93 ASP A C 1
ATOM 701 O O . ASP A 1 93 ? 2.370 -0.336 5.492 1.00 93.25 93 ASP A O 1
ATOM 705 N N . PHE A 1 94 ? 4.547 0.144 5.717 1.00 90.62 94 PHE A N 1
ATOM 706 C CA . PHE A 1 94 ? 4.888 -0.039 4.305 1.00 90.62 94 PHE A CA 1
ATOM 707 C C . PHE A 1 94 ? 4.683 -1.487 3.805 1.00 90.62 94 PHE A C 1
ATOM 709 O O . PHE A 1 94 ? 4.625 -1.713 2.597 1.00 90.62 94 PHE A O 1
ATOM 716 N N . PHE A 1 95 ? 4.530 -2.460 4.711 1.00 91.75 95 PHE A N 1
ATOM 717 C CA . PHE A 1 95 ? 4.325 -3.883 4.412 1.00 91.75 95 PHE A CA 1
ATOM 718 C C . PHE A 1 95 ? 2.870 -4.322 4.569 1.00 91.75 95 PHE A C 1
ATOM 720 O O . PHE A 1 95 ? 2.592 -5.517 4.707 1.00 91.75 95 PHE A O 1
ATOM 727 N N . GLY A 1 96 ? 1.946 -3.360 4.600 1.00 92.88 96 GLY A N 1
ATOM 728 C CA . GLY A 1 96 ? 0.522 -3.638 4.690 1.00 92.88 96 GLY A CA 1
ATOM 729 C C . GLY A 1 96 ? 0.081 -4.164 6.055 1.00 92.88 96 GLY A C 1
ATOM 730 O O . GLY A 1 96 ? -1.009 -4.727 6.137 1.00 92.88 96 GLY A O 1
ATOM 731 N N . ARG A 1 97 ? 0.870 -4.006 7.129 1.00 96.12 97 ARG A N 1
ATOM 732 C CA . ARG A 1 97 ? 0.445 -4.391 8.487 1.00 96.12 97 ARG A CA 1
ATOM 733 C C . ARG A 1 97 ? -0.167 -3.206 9.225 1.00 96.12 97 ARG A C 1
ATOM 735 O O . ARG A 1 97 ? 0.436 -2.135 9.284 1.00 96.12 97 ARG A O 1
ATOM 742 N N . GLY A 1 98 ? -1.324 -3.416 9.840 1.00 96.56 98 GLY A N 1
ATOM 743 C CA . GLY A 1 98 ? -1.949 -2.477 10.762 1.00 96.56 98 GLY A CA 1
ATOM 744 C C . GLY A 1 98 ? -1.124 -2.358 12.041 1.00 96.56 98 GLY A C 1
ATOM 745 O O . GLY A 1 98 ? -0.905 -3.335 12.756 1.00 96.56 98 GLY A O 1
ATOM 746 N N . ARG A 1 99 ? -0.637 -1.154 12.325 1.00 96.88 99 ARG A N 1
ATOM 747 C CA . ARG A 1 99 ? 0.224 -0.831 13.469 1.00 96.88 99 ARG A CA 1
ATOM 748 C C . ARG A 1 99 ? -0.540 -0.241 14.645 1.00 96.88 99 ARG A C 1
ATOM 750 O O . ARG A 1 99 ? -0.069 -0.360 15.770 1.00 96.88 99 ARG A O 1
ATOM 757 N N . SER A 1 100 ? -1.680 0.397 14.396 1.00 95.88 100 SER A N 1
ATOM 758 C CA . SER A 1 100 ? -2.524 0.994 15.434 1.00 95.88 100 SER A CA 1
ATOM 759 C C . SER A 1 100 ? -3.969 1.161 14.959 1.00 95.88 100 SER A C 1
ATOM 761 O O . SER A 1 100 ? -4.254 1.049 13.763 1.00 95.88 100 SER A O 1
ATOM 763 N N . GLY A 1 101 ? -4.868 1.455 15.901 1.00 95.19 101 GLY A N 1
ATOM 764 C CA . GLY A 1 101 ? -6.307 1.560 15.659 1.00 95.19 101 GLY A CA 1
ATOM 765 C C . GLY A 1 101 ? -7.009 0.203 15.712 1.00 95.19 101 GLY A C 1
ATOM 766 O O . GLY A 1 101 ? -6.432 -0.795 16.143 1.00 95.19 101 GLY A O 1
ATOM 767 N N . SER A 1 102 ? -8.260 0.160 15.259 1.00 96.44 102 SER A N 1
ATOM 768 C CA . SER A 1 102 ? -9.087 -1.054 15.300 1.00 96.44 102 SER A CA 1
ATOM 769 C C . SER A 1 102 ? -8.603 -2.167 14.365 1.00 96.44 102 SER A C 1
ATOM 771 O O . SER A 1 102 ? -8.985 -3.320 14.539 1.00 96.44 102 SER A O 1
ATOM 773 N N . LEU A 1 103 ? -7.745 -1.847 13.391 1.00 96.25 103 LEU A N 1
ATOM 774 C CA . LEU A 1 103 ? -7.132 -2.817 12.480 1.00 96.25 103 LEU A CA 1
ATOM 775 C C . LEU A 1 103 ? -5.695 -3.198 12.883 1.00 96.25 103 LEU A C 1
ATOM 777 O O . LEU A 1 103 ? -4.964 -3.763 12.069 1.00 96.25 103 LEU A O 1
ATOM 781 N N . ALA A 1 104 ? -5.261 -2.898 14.112 1.00 96.81 104 ALA A N 1
ATOM 782 C CA . ALA A 1 104 ? -3.940 -3.295 14.600 1.00 96.81 104 ALA A CA 1
ATOM 783 C C . ALA A 1 104 ? -3.734 -4.823 14.520 1.00 96.81 104 ALA A C 1
ATOM 785 O O . ALA A 1 104 ? -4.638 -5.608 14.798 1.00 96.81 104 ALA A O 1
ATOM 786 N N . GLY A 1 105 ? -2.544 -5.250 14.090 1.00 95.44 105 GLY A N 1
ATOM 787 C CA . GLY A 1 105 ? -2.190 -6.662 13.897 1.00 95.44 105 GLY A CA 1
ATOM 788 C C . GLY A 1 105 ? -2.746 -7.296 12.616 1.00 95.44 105 GLY A C 1
ATOM 789 O O . GLY A 1 105 ? -2.239 -8.329 12.178 1.00 95.44 105 GLY A O 1
ATOM 790 N N . ARG A 1 106 ? -3.735 -6.676 11.960 1.00 96.69 106 ARG A N 1
ATOM 791 C CA . ARG A 1 106 ? -4.255 -7.149 10.671 1.00 96.69 106 ARG A CA 1
ATOM 792 C C . ARG A 1 106 ? -3.240 -6.888 9.560 1.00 96.69 106 ARG A C 1
ATOM 794 O O . ARG A 1 106 ? -2.476 -5.927 9.619 1.00 96.69 106 ARG A O 1
ATOM 801 N N . LYS A 1 107 ? -3.233 -7.728 8.526 1.00 95.44 107 LYS A N 1
ATOM 802 C CA . LYS A 1 107 ? -2.307 -7.607 7.396 1.00 95.44 107 LYS A CA 1
ATOM 803 C C . LYS A 1 107 ? -3.064 -7.675 6.077 1.00 95.44 107 LYS A C 1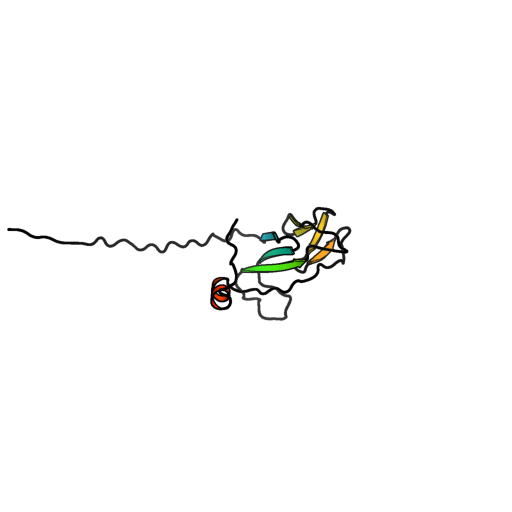
ATOM 805 O O . LYS A 1 107 ? -3.882 -8.569 5.895 1.00 95.44 107 LYS A O 1
ATOM 810 N N . LEU A 1 108 ? -2.776 -6.737 5.180 1.00 94.88 108 LEU A N 1
ATOM 811 C CA . LEU A 1 108 ? -3.288 -6.747 3.814 1.00 94.88 108 LEU A CA 1
ATOM 812 C C . LEU A 1 108 ? -2.675 -7.900 3.016 1.00 94.88 108 LEU A C 1
ATOM 814 O O . LEU A 1 108 ? -1.516 -8.277 3.208 1.00 94.88 108 LEU A O 1
ATOM 818 N N . GLU A 1 109 ? -3.450 -8.429 2.081 1.00 94.12 109 GLU A N 1
ATOM 819 C CA . GLU A 1 109 ? -2.989 -9.471 1.174 1.00 94.12 109 GLU A CA 1
ATOM 820 C C . GLU A 1 109 ? -2.058 -8.878 0.105 1.00 94.12 109 GLU A C 1
ATOM 822 O O . GLU A 1 109 ? -2.380 -7.870 -0.534 1.00 94.12 109 GLU A O 1
ATOM 827 N N . ALA A 1 110 ? -0.883 -9.489 -0.072 1.00 89.94 110 ALA A N 1
ATOM 828 C CA . ALA A 1 110 ? 0.040 -9.125 -1.141 1.00 89.94 110 ALA A CA 1
ATOM 829 C C . ALA A 1 110 ? -0.498 -9.646 -2.473 1.00 89.94 110 ALA A C 1
ATOM 831 O O . ALA A 1 110 ? -0.860 -10.814 -2.575 1.00 89.94 110 ALA A O 1
ATOM 832 N N . VAL A 1 111 ? -0.486 -8.806 -3.503 1.00 87.56 111 VAL A N 1
ATOM 833 C CA . VAL A 1 111 ? -0.758 -9.250 -4.875 1.00 87.56 111 VAL A CA 1
ATOM 834 C C . VAL A 1 111 ? 0.555 -9.490 -5.624 1.00 87.56 111 VAL A C 1
ATOM 836 O O . VAL A 1 111 ? 1.564 -8.852 -5.282 1.00 87.56 111 VAL A O 1
ATOM 839 N N . PRO A 1 112 ? 0.572 -10.377 -6.640 1.00 85.50 112 PRO A N 1
ATOM 840 C CA . PRO A 1 112 ? 1.718 -10.520 -7.530 1.00 85.50 112 PRO A CA 1
ATOM 841 C C . PRO A 1 112 ? 2.131 -9.156 -8.088 1.00 85.50 112 PRO A C 1
ATOM 843 O O . PRO A 1 112 ? 1.312 -8.423 -8.640 1.00 85.50 112 PRO A O 1
ATOM 846 N N . GLN A 1 113 ? 3.394 -8.791 -7.892 1.00 83.06 113 GLN A N 1
ATOM 847 C CA . GLN A 1 113 ? 3.926 -7.492 -8.289 1.00 83.06 113 GLN A CA 1
ATOM 848 C C . GLN A 1 113 ? 5.403 -7.618 -8.640 1.00 83.06 113 GLN A C 1
ATOM 850 O O . GLN A 1 113 ? 6.140 -8.374 -8.005 1.00 83.06 113 GLN A O 1
ATOM 855 N N . VAL A 1 114 ? 5.839 -6.836 -9.622 1.00 81.75 114 VAL A N 1
ATOM 856 C CA . VAL A 1 114 ? 7.244 -6.725 -10.009 1.00 81.75 114 VAL A CA 1
ATOM 857 C C . VAL A 1 114 ? 7.646 -5.256 -9.986 1.00 81.75 114 VAL A C 1
ATOM 859 O O . VAL A 1 114 ? 6.879 -4.382 -10.386 1.00 81.75 114 VAL A O 1
ATOM 862 N N . SER A 1 115 ? 8.854 -4.980 -9.501 1.00 80.00 115 SER A N 1
ATOM 863 C CA . SER A 1 115 ? 9.475 -3.660 -9.625 1.00 80.00 115 SER A CA 1
ATOM 864 C C . SER A 1 115 ? 10.438 -3.693 -10.802 1.00 80.00 115 SER A C 1
ATOM 866 O O . SER A 1 115 ? 11.475 -4.347 -10.730 1.00 80.00 115 SER A O 1
ATOM 868 N N . ALA A 1 116 ? 10.089 -2.997 -11.880 1.00 79.06 116 ALA A N 1
ATOM 869 C CA . ALA A 1 116 ? 10.900 -2.896 -13.086 1.00 79.06 116 ALA A CA 1
ATOM 870 C C . ALA A 1 116 ? 10.899 -1.459 -13.611 1.00 79.06 116 ALA A C 1
ATOM 872 O O . ALA A 1 116 ? 9.969 -0.686 -13.368 1.00 79.06 116 ALA A O 1
ATOM 873 N N . PHE A 1 117 ? 11.940 -1.097 -14.358 1.00 80.69 117 PHE A N 1
ATOM 874 C CA . PHE A 1 117 ? 11.909 0.130 -15.142 1.00 80.69 117 PHE A CA 1
ATOM 875 C C . PHE A 1 117 ? 10.924 -0.025 -16.301 1.00 80.69 117 PHE A C 1
ATOM 877 O O . PHE A 1 117 ? 10.963 -1.029 -17.011 1.00 80.69 117 PHE A O 1
ATOM 884 N N . TRP A 1 118 ? 10.073 0.982 -16.518 1.00 76.81 118 TRP A N 1
ATOM 885 C CA . TRP A 1 118 ? 9.020 0.920 -17.536 1.00 76.81 118 TRP A CA 1
ATOM 886 C C . TRP A 1 118 ? 9.569 0.639 -18.944 1.00 76.81 118 TRP A C 1
ATOM 888 O O . TRP A 1 118 ? 8.948 -0.115 -19.678 1.00 76.81 118 TRP A O 1
ATOM 898 N N . PHE A 1 119 ? 10.746 1.175 -19.300 1.00 82.00 119 PHE A N 1
ATOM 899 C CA . PHE A 1 119 ? 11.355 0.985 -20.625 1.00 82.00 119 PHE A CA 1
ATOM 900 C C . PHE A 1 119 ? 11.863 -0.445 -20.844 1.00 82.00 119 PHE A C 1
ATOM 902 O O . PHE A 1 119 ? 11.811 -0.963 -21.955 1.00 82.00 119 PHE A O 1
ATOM 909 N N . ALA A 1 120 ? 12.348 -1.096 -19.782 1.00 82.38 120 ALA A N 1
ATOM 910 C CA . ALA A 1 120 ? 12.743 -2.496 -19.843 1.00 82.38 120 ALA A CA 1
ATOM 911 C C . ALA A 1 120 ? 11.492 -3.375 -19.941 1.00 82.38 120 ALA A C 1
ATOM 913 O O . ALA A 1 120 ? 11.424 -4.269 -20.778 1.00 82.38 120 ALA A O 1
ATOM 914 N N . TRP A 1 121 ? 10.468 -3.066 -19.139 1.00 83.38 121 TRP A N 1
ATOM 915 C CA . TRP A 1 121 ? 9.193 -3.775 -19.171 1.00 83.38 121 TRP A CA 1
ATOM 916 C C . TRP A 1 121 ? 8.518 -3.694 -20.544 1.00 83.38 121 TRP A C 1
ATOM 918 O O . TRP A 1 121 ? 8.149 -4.726 -21.086 1.00 83.38 121 TRP A O 1
ATOM 928 N N . SER A 1 122 ? 8.417 -2.505 -21.147 1.00 81.31 122 SER A N 1
ATOM 929 C CA . SER A 1 122 ? 7.782 -2.335 -22.461 1.00 81.31 122 SER A CA 1
ATOM 930 C C . SER A 1 122 ? 8.511 -3.071 -23.586 1.00 81.31 122 SER A C 1
ATOM 932 O O . SER A 1 122 ? 7.887 -3.429 -24.577 1.00 81.31 122 SER A O 1
ATOM 934 N N . HIS A 1 123 ? 9.821 -3.300 -23.449 1.00 84.56 123 HIS A N 1
ATOM 935 C CA . HIS A 1 123 ? 10.587 -4.078 -24.421 1.00 84.56 123 HIS A CA 1
ATOM 936 C C . HIS A 1 123 ? 10.271 -5.579 -24.337 1.00 84.56 123 HIS A C 1
ATOM 938 O O . HIS A 1 123 ? 10.103 -6.223 -25.367 1.00 84.56 123 HIS A O 1
ATOM 944 N N . PHE A 1 124 ? 10.161 -6.132 -23.123 1.00 84.06 124 PHE A N 1
ATOM 945 C CA . PHE A 1 124 ? 9.883 -7.561 -22.911 1.00 84.06 124 PHE A CA 1
ATOM 946 C C . PHE A 1 124 ? 8.388 -7.914 -22.899 1.00 84.06 124 PHE A C 1
ATOM 948 O O . PHE A 1 124 ? 8.028 -9.068 -23.114 1.00 84.06 124 PHE A O 1
ATOM 955 N N . HIS A 1 125 ? 7.517 -6.934 -22.658 1.00 85.25 125 HIS A N 1
ATOM 956 C CA . HIS A 1 125 ? 6.066 -7.095 -22.565 1.00 85.25 125 HIS A CA 1
ATOM 957 C C . HIS A 1 125 ? 5.343 -6.036 -23.421 1.00 85.25 125 HIS A C 1
ATOM 959 O O . HIS A 1 125 ? 4.644 -5.175 -22.872 1.00 85.25 125 HIS A O 1
ATOM 965 N N . PRO A 1 126 ? 5.506 -6.070 -24.758 1.00 86.38 126 PRO A N 1
ATOM 966 C CA . PRO A 1 126 ? 4.994 -5.032 -25.659 1.00 86.38 126 PRO A CA 1
ATOM 967 C C . PRO A 1 126 ? 3.462 -4.927 -25.666 1.00 86.38 126 PRO A C 1
ATOM 969 O O . PRO A 1 126 ? 2.931 -3.843 -25.888 1.00 86.38 126 PRO A O 1
ATOM 972 N N . ASP A 1 127 ? 2.755 -6.014 -25.349 1.00 88.75 127 ASP A N 1
ATOM 973 C CA . ASP A 1 127 ? 1.285 -6.050 -25.306 1.00 88.75 127 ASP A CA 1
ATOM 974 C C . ASP A 1 127 ? 0.695 -5.407 -24.037 1.00 88.75 127 ASP A C 1
ATOM 976 O O . ASP A 1 127 ? -0.523 -5.327 -23.871 1.00 88.75 127 ASP A O 1
ATOM 980 N N . THR A 1 128 ? 1.540 -4.956 -23.104 1.00 82.94 128 THR A N 1
ATOM 981 C CA . THR A 1 128 ? 1.084 -4.322 -21.863 1.00 82.94 128 THR A CA 1
ATOM 982 C C . THR A 1 128 ? 1.004 -2.805 -22.003 1.00 82.94 128 THR A C 1
ATOM 984 O O . THR A 1 128 ? 1.892 -2.151 -22.544 1.00 82.94 128 THR A O 1
ATOM 987 N N . THR A 1 129 ? -0.063 -2.208 -21.469 1.00 81.81 129 THR A N 1
ATOM 988 C CA . THR A 1 129 ? -0.210 -0.750 -21.439 1.00 81.81 129 THR A CA 1
ATOM 989 C C . THR A 1 129 ? 0.574 -0.150 -20.274 1.00 81.81 129 THR A C 1
ATOM 991 O O . THR A 1 129 ? 0.336 -0.481 -19.112 1.00 81.81 129 THR A O 1
ATOM 994 N N . VAL A 1 130 ? 1.467 0.796 -20.570 1.00 77.75 130 VAL A N 1
AT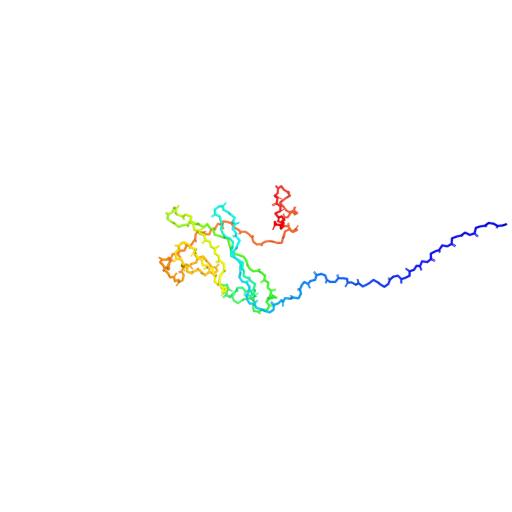OM 995 C CA . VAL A 1 130 ? 2.107 1.637 -19.551 1.00 77.75 130 VAL A CA 1
ATOM 996 C C . VAL A 1 130 ? 1.185 2.815 -19.242 1.00 77.75 130 VAL A C 1
ATOM 998 O O . VAL A 1 130 ? 0.902 3.637 -20.110 1.00 77.75 130 VAL A O 1
ATOM 1001 N N . ALA A 1 131 ? 0.710 2.913 -18.001 1.00 71.44 131 ALA A N 1
ATOM 1002 C CA . ALA A 1 131 ? -0.119 4.036 -17.577 1.00 71.44 131 ALA A CA 1
ATOM 1003 C C . ALA A 1 131 ? 0.716 5.325 -17.453 1.00 71.44 131 ALA A C 1
ATOM 1005 O O . ALA A 1 131 ? 1.724 5.360 -16.742 1.00 71.44 131 ALA A O 1
ATOM 1006 N N . GLY A 1 132 ? 0.278 6.387 -18.134 1.00 62.88 132 GLY A N 1
ATOM 1007 C CA . GLY A 1 132 ? 0.826 7.736 -17.986 1.00 62.88 132 GLY A CA 1
ATOM 1008 C C . GLY A 1 132 ? 0.287 8.461 -16.742 1.00 62.88 132 GLY A C 1
ATOM 1009 O O . GLY A 1 132 ? -0.649 7.978 -16.101 1.00 62.88 132 GLY A O 1
ATOM 1010 N N . PRO A 1 133 ? 0.865 9.618 -16.374 1.00 57.09 133 PRO A N 1
ATOM 1011 C CA . PRO A 1 133 ? 0.313 10.450 -15.309 1.00 57.09 133 PRO A CA 1
ATOM 1012 C C . PRO A 1 133 ? -1.091 10.952 -15.691 1.00 57.09 133 PRO A C 1
ATOM 1014 O O . PRO A 1 133 ? -1.280 11.473 -16.788 1.00 57.09 133 PRO A O 1
ATOM 1017 N N . SER A 1 134 ? -2.048 10.786 -14.774 1.00 45.03 134 SER A N 1
ATOM 1018 C CA . SER A 1 134 ? -3.409 11.345 -14.814 1.00 45.03 134 SER A CA 1
ATOM 1019 C C . SER A 1 134 ? -3.499 12.668 -14.068 1.00 45.03 134 SER A C 1
ATOM 1021 O O . SER A 1 134 ? -2.911 12.708 -12.956 1.00 45.03 134 SER A O 1
#

Secondary structure (DSSP, 8-state):
-----------------------SS-EEEEEEETTEEEEEEEESPPSSSSSS-TTPPSEEEEEEEE-EETTEE--EEEETTEEEETTT--EE-TTSBEEESTTTT-BPPBPP-----HHHHHHH-TTSPPPPP-

pLDDT: mean 72.45, std 23.21, range [27.62, 97.06]

Foldseek 3Di:
DDDDDDDDDPDDPDPDDPDPDPDDDWDWFWDDDVQKIKIKIWAQPDPPPPDDRPPPPTDIDIFMFRCDDPNDGWDWGDDPNWTATPVFRFTADRQQATCDTPRHRPGTHGDDDDDDDPVVCCVVPVVDDDDDDD

Radius of gyration: 22.76 Å; chains: 1; bounding box: 42×49×77 Å

Sequence (134 aa):
MAGGRSGDAGRSGGIRRPCPRPAAGRRDRAARLPPLVGFFRFGKAQAERGELLASAPKGWSATVWSARLDGRRLHFRTAEGRFVETGTGSVFDFFGRGRSGSLAGRKLEAVPQVSAFWFAWSHFHPDTTVAGPS